Protein AF-A0A1V4S9S8-F1 (afdb_monomer_lite)

Foldseek 3Di:
DAAQPPFDCPPPVNVVVVVVVQVVCVVVVWDWPDWGDHRGDIDTDIPDPPVVVVVVVVVVVVVVD

pLDDT: mean 87.94, std 11.38, range [43.41, 96.12]

Radius of gyration: 12.42 Å; chains: 1; bounding box: 30×17×28 Å

Sequence (65 aa):
MFPEDVNSLDDPEVIVFKKLLEEVAVEYHCSLLSFEIDHGIVTFSFDSDELMSKIIYLMQNEYQS

Secondary structure (DSSP, 8-state):
---TT---TTSHHHHHHHHHHHHHHHHTT--EEEEEEETTEEEEEES-HHHHHHHHHHHHHHTT-

Structure (mmCIF, N/CA/C/O backbone):
data_AF-A0A1V4S9S8-F1
#
_entry.id   AF-A0A1V4S9S8-F1
#
loop_
_atom_site.group_PDB
_atom_site.id
_atom_site.type_symbol
_atom_site.label_atom_id
_atom_site.label_alt_id
_atom_site.label_comp_id
_atom_site.label_asym_id
_atom_site.label_entity_id
_atom_site.label_seq_id
_atom_site.pdbx_PDB_ins_code
_atom_site.Cartn_x
_atom_site.Cartn_y
_atom_site.Cartn_z
_atom_site.occupancy
_atom_site.B_iso_or_equiv
_atom_site.auth_seq_id
_atom_site.auth_comp_id
_atom_site.auth_asym_id
_atom_site.auth_atom_id
_atom_site.pdbx_PDB_model_num
ATOM 1 N N . MET A 1 1 ? 10.735 0.901 -1.351 1.00 75.94 1 MET A N 1
ATOM 2 C CA . MET A 1 1 ? 10.597 1.889 -2.444 1.00 75.94 1 MET A CA 1
ATOM 3 C C . MET A 1 1 ? 10.851 1.160 -3.750 1.00 75.94 1 MET A C 1
ATOM 5 O O . MET A 1 1 ? 11.689 0.260 -3.741 1.00 75.94 1 MET A O 1
ATOM 9 N N . PHE A 1 2 ? 10.111 1.490 -4.806 1.00 86.62 2 PHE A N 1
ATOM 10 C CA . PHE A 1 2 ? 10.338 0.941 -6.146 1.00 86.62 2 PHE A CA 1
ATOM 11 C C . PHE A 1 2 ? 11.494 1.678 -6.838 1.00 86.62 2 PHE A C 1
ATOM 13 O O . PHE A 1 2 ? 11.894 2.747 -6.365 1.00 86.62 2 PHE A O 1
ATOM 20 N N . PRO A 1 3 ? 12.047 1.122 -7.930 1.00 87.56 3 PRO A N 1
ATOM 21 C CA . PRO A 1 3 ? 12.920 1.875 -8.821 1.00 87.56 3 PRO A CA 1
ATOM 22 C C . PRO A 1 3 ? 12.270 3.196 -9.264 1.00 87.56 3 PRO A C 1
ATOM 24 O O . PRO A 1 3 ? 11.053 3.275 -9.418 1.00 87.56 3 PRO A O 1
ATOM 27 N N . GLU A 1 4 ? 13.079 4.240 -9.442 1.00 87.69 4 GLU A N 1
ATOM 28 C CA . GLU A 1 4 ? 12.608 5.609 -9.726 1.00 87.69 4 GLU A CA 1
ATOM 29 C C . GLU A 1 4 ? 11.833 5.715 -11.053 1.00 87.69 4 GLU A C 1
ATOM 31 O O . GLU A 1 4 ? 10.980 6.585 -11.216 1.00 87.69 4 GLU A O 1
ATOM 36 N N . ASP A 1 5 ? 12.094 4.806 -11.995 1.00 86.94 5 ASP A N 1
ATOM 37 C CA . ASP A 1 5 ? 11.402 4.699 -13.280 1.00 86.94 5 ASP A CA 1
ATOM 38 C C . ASP A 1 5 ? 9.995 4.086 -13.178 1.00 86.94 5 ASP A C 1
ATOM 40 O O . ASP A 1 5 ? 9.215 4.188 -14.128 1.00 86.94 5 ASP A O 1
ATOM 44 N N . VAL A 1 6 ? 9.637 3.509 -12.027 1.00 87.06 6 VAL A N 1
ATOM 45 C CA . VAL A 1 6 ? 8.295 2.977 -11.773 1.00 87.06 6 VAL A CA 1
ATOM 46 C C . VAL A 1 6 ? 7.377 4.121 -11.358 1.00 87.06 6 VAL A C 1
ATOM 48 O O . VAL A 1 6 ? 7.439 4.631 -10.237 1.00 87.06 6 VAL A O 1
ATOM 51 N N . ASN A 1 7 ? 6.503 4.521 -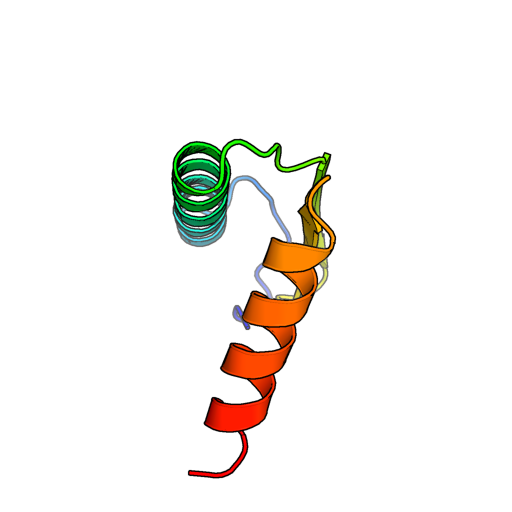12.278 1.00 87.56 7 ASN A N 1
ATOM 52 C CA . ASN A 1 7 ? 5.566 5.622 -12.066 1.00 87.56 7 ASN A CA 1
ATOM 53 C C . ASN A 1 7 ? 4.143 5.321 -12.563 1.00 87.56 7 ASN A C 1
ATOM 55 O O . ASN A 1 7 ? 3.373 6.236 -12.857 1.00 87.56 7 ASN A O 1
ATOM 59 N N . SER A 1 8 ? 3.795 4.040 -12.712 1.00 89.38 8 SER A N 1
ATOM 60 C CA . SER A 1 8 ? 2.475 3.619 -13.175 1.00 89.38 8 SER A CA 1
ATOM 61 C C . SER A 1 8 ? 1.804 2.670 -12.191 1.00 89.38 8 SER A C 1
ATOM 63 O O . SER A 1 8 ? 2.420 1.762 -11.639 1.00 89.38 8 SER A O 1
ATOM 65 N N . LEU A 1 9 ? 0.492 2.833 -12.019 1.00 90.00 9 LEU A N 1
ATOM 66 C CA . LEU A 1 9 ? -0.337 1.868 -11.290 1.00 90.00 9 LEU A CA 1
ATOM 67 C C . LEU A 1 9 ? -0.505 0.541 -12.045 1.00 90.00 9 LEU A C 1
ATOM 69 O O . LEU A 1 9 ? -0.932 -0.442 -11.441 1.00 90.00 9 LEU A O 1
ATOM 73 N N . ASP A 1 10 ? -0.170 0.516 -13.337 1.00 91.94 10 ASP A N 1
ATOM 74 C CA . ASP A 1 10 ? -0.247 -0.673 -14.189 1.00 91.94 10 ASP A CA 1
ATOM 75 C C . ASP A 1 10 ? 1.026 -1.534 -14.131 1.00 91.94 10 ASP A C 1
ATOM 77 O O . ASP A 1 10 ? 1.057 -2.631 -14.698 1.00 91.94 10 ASP A O 1
ATOM 81 N N . ASP A 1 11 ? 2.077 -1.067 -13.448 1.00 90.62 11 ASP A N 1
ATOM 82 C CA . ASP A 1 11 ? 3.292 -1.850 -13.260 1.00 90.62 11 ASP A CA 1
ATOM 83 C C . ASP A 1 11 ? 2.979 -3.117 -12.442 1.00 90.62 11 ASP A C 1
ATOM 85 O O . ASP A 1 11 ? 2.371 -3.027 -11.369 1.00 90.62 11 ASP A O 1
ATOM 89 N N . PRO A 1 12 ? 3.394 -4.319 -12.894 1.00 92.31 12 PRO A N 1
ATOM 90 C CA . PRO A 1 12 ? 3.040 -5.574 -12.229 1.00 92.31 12 PRO A CA 1
ATOM 91 C C . PRO A 1 12 ? 3.398 -5.603 -10.741 1.00 92.31 12 PRO A C 1
ATOM 93 O O . PRO A 1 12 ? 2.630 -6.119 -9.930 1.00 92.31 12 PRO A O 1
ATOM 96 N N . GLU A 1 13 ? 4.543 -5.026 -10.371 1.00 90.38 13 GLU A N 1
ATOM 97 C CA . GLU A 1 13 ? 4.982 -4.958 -8.976 1.00 90.38 13 GLU A CA 1
ATOM 98 C C . GLU A 1 13 ? 4.105 -4.014 -8.138 1.00 90.38 13 GLU A C 1
ATOM 100 O O . GLU A 1 13 ? 3.775 -4.326 -6.992 1.00 90.38 13 GLU A O 1
ATOM 105 N N . VAL A 1 14 ? 3.652 -2.904 -8.728 1.00 93.31 14 VAL A N 1
ATOM 106 C CA . VAL A 1 14 ? 2.756 -1.928 -8.090 1.00 93.31 14 VAL A CA 1
ATOM 107 C C . VAL A 1 14 ? 1.371 -2.534 -7.873 1.00 93.31 14 VAL A C 1
ATOM 109 O O . VAL A 1 14 ? 0.796 -2.390 -6.793 1.00 93.31 14 VAL A O 1
ATOM 112 N N . ILE A 1 15 ? 0.868 -3.296 -8.849 1.00 95.00 15 ILE A N 1
ATOM 113 C CA . ILE A 1 15 ? -0.391 -4.046 -8.732 1.00 95.00 15 ILE A CA 1
ATOM 114 C C . ILE A 1 15 ? -0.313 -5.061 -7.587 1.00 95.00 15 ILE A C 1
ATOM 116 O O . ILE A 1 15 ? -1.250 -5.172 -6.793 1.00 95.00 15 ILE A O 1
ATOM 120 N N . VAL A 1 16 ? 0.786 -5.817 -7.499 1.00 94.50 16 VAL A N 1
ATOM 121 C CA . VAL A 1 16 ? 0.983 -6.808 -6.430 1.00 94.50 16 VAL A CA 1
ATOM 122 C C . VAL A 1 16 ? 1.042 -6.125 -5.065 1.00 94.50 16 VAL A C 1
ATOM 124 O O . VAL A 1 16 ? 0.387 -6.580 -4.129 1.00 94.50 16 VAL A O 1
ATOM 127 N N . PHE A 1 17 ? 1.759 -5.007 -4.955 1.00 93.69 17 PHE A N 1
ATOM 128 C CA . PHE A 1 17 ? 1.849 -4.260 -3.704 1.00 93.69 17 PHE A CA 1
ATOM 129 C C . PHE A 1 17 ? 0.504 -3.664 -3.276 1.00 93.69 17 PHE A C 1
ATOM 131 O O . PHE A 1 17 ? 0.133 -3.757 -2.107 1.00 93.69 17 PHE A O 1
ATOM 138 N N . LYS A 1 18 ? -0.275 -3.126 -4.221 1.00 95.25 18 LYS A N 1
ATOM 139 C CA . LYS A 1 18 ? -1.630 -2.643 -3.939 1.00 95.25 18 LYS A CA 1
ATOM 140 C C . LYS A 1 18 ? -2.524 -3.758 -3.391 1.00 95.25 18 LYS A C 1
ATOM 142 O O . LYS A 1 18 ? -3.198 -3.542 -2.389 1.00 95.25 18 LYS A O 1
ATOM 147 N N . LYS A 1 19 ? -2.489 -4.953 -3.992 1.00 96.06 19 LYS A N 1
ATOM 148 C CA . LYS A 1 19 ? -3.258 -6.109 -3.501 1.00 96.06 19 LYS A CA 1
ATOM 149 C C . LYS A 1 19 ? -2.877 -6.499 -2.077 1.00 96.06 19 LYS A C 1
ATOM 151 O O . LYS A 1 19 ? -3.763 -6.768 -1.279 1.00 96.06 19 LYS A O 1
ATOM 156 N N . LEU A 1 20 ? -1.586 -6.469 -1.743 1.00 94.06 20 LEU A N 1
ATOM 157 C CA . LEU A 1 20 ? -1.127 -6.728 -0.377 1.00 94.06 20 LEU A CA 1
ATOM 158 C C . LEU A 1 20 ? -1.734 -5.726 0.619 1.00 94.06 20 LEU A C 1
ATOM 160 O O . LEU A 1 20 ? -2.202 -6.117 1.684 1.00 94.06 20 LEU A O 1
ATOM 164 N N . LEU A 1 21 ? -1.762 -4.435 0.275 1.00 94.12 21 LEU A N 1
ATOM 165 C CA . LEU A 1 21 ? -2.388 -3.415 1.122 1.00 94.12 21 LEU A CA 1
ATOM 166 C C . LEU A 1 21 ? -3.907 -3.604 1.241 1.00 94.12 21 LEU A C 1
ATOM 168 O O . LEU A 1 21 ? -4.464 -3.379 2.313 1.00 94.12 21 LEU A O 1
ATOM 172 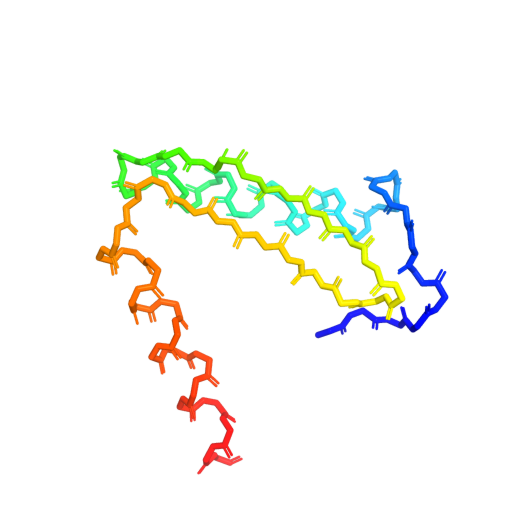N N . GLU A 1 22 ? -4.576 -4.031 0.170 1.00 95.56 22 GLU A N 1
ATOM 173 C CA . GLU A 1 22 ? -6.005 -4.368 0.191 1.00 95.56 22 GLU A CA 1
ATOM 174 C C . GLU A 1 22 ? -6.293 -5.588 1.084 1.00 95.56 22 GLU A C 1
ATOM 176 O O . GLU A 1 22 ? -7.262 -5.572 1.842 1.00 95.56 22 GLU A O 1
ATOM 181 N N . GLU A 1 23 ? -5.440 -6.615 1.060 1.00 95.19 23 GLU A N 1
ATOM 182 C CA . GLU A 1 23 ? -5.534 -7.777 1.954 1.00 95.19 23 GLU A CA 1
ATOM 183 C C . GLU A 1 23 ? -5.369 -7.367 3.424 1.00 95.19 23 GLU A C 1
ATOM 185 O O . GLU A 1 23 ? -6.193 -7.736 4.264 1.00 95.19 23 GLU A O 1
ATOM 190 N N . VAL A 1 24 ? -4.380 -6.518 3.726 1.00 91.19 24 VAL A N 1
ATOM 191 C CA . VAL A 1 24 ? -4.196 -5.948 5.071 1.00 91.19 24 VAL A CA 1
ATOM 192 C C . VAL A 1 24 ? -5.420 -5.128 5.491 1.00 91.19 24 VAL A C 1
ATOM 194 O O . VAL A 1 24 ? -5.882 -5.257 6.622 1.00 91.19 24 VAL A O 1
ATOM 197 N N . ALA A 1 25 ? -5.999 -4.323 4.599 1.00 93.19 25 ALA A N 1
ATOM 198 C CA . ALA A 1 25 ? -7.219 -3.579 4.914 1.00 93.19 25 ALA A CA 1
ATOM 199 C C . ALA A 1 25 ? -8.371 -4.502 5.341 1.00 93.19 25 ALA A C 1
ATOM 201 O O . ALA A 1 25 ? -9.046 -4.233 6.338 1.00 93.19 25 ALA A O 1
ATOM 202 N N . VAL A 1 26 ? -8.557 -5.626 4.641 1.00 93.69 26 VAL A N 1
ATOM 203 C CA . VAL A 1 26 ? -9.583 -6.619 4.989 1.00 93.69 26 VAL A CA 1
ATOM 204 C C . VAL A 1 26 ? -9.340 -7.215 6.376 1.00 93.69 26 VAL A C 1
ATOM 206 O O . VAL A 1 26 ? -10.283 -7.304 7.166 1.00 93.69 26 VAL A O 1
ATOM 209 N N . 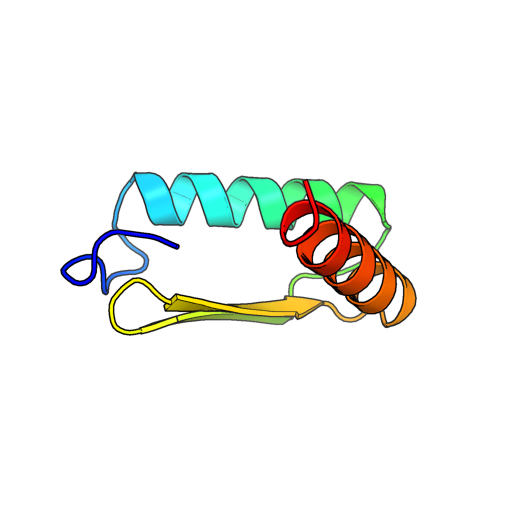GLU A 1 27 ? -8.099 -7.589 6.697 1.00 91.94 27 GLU A N 1
ATOM 210 C CA . GLU A 1 27 ? -7.741 -8.158 8.005 1.00 91.94 27 GLU A CA 1
ATOM 211 C C . GLU A 1 27 ? -8.010 -7.196 9.168 1.00 91.94 27 GLU A C 1
ATOM 213 O O . GLU A 1 27 ? -8.409 -7.622 10.253 1.00 91.94 27 GLU A O 1
ATOM 218 N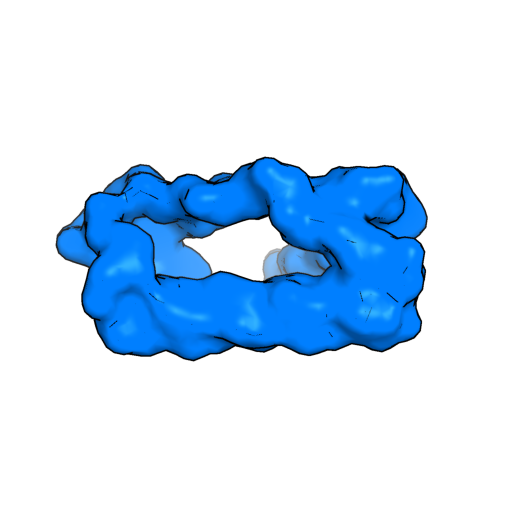 N . TYR A 1 28 ? -7.827 -5.896 8.938 1.00 89.75 28 TYR A N 1
ATOM 219 C CA . TYR A 1 28 ? -8.023 -4.848 9.940 1.00 89.75 28 TYR A CA 1
ATOM 220 C C . TYR A 1 28 ? -9.425 -4.224 9.902 1.00 89.75 28 TYR A C 1
ATOM 222 O O . TYR A 1 28 ? -9.676 -3.250 10.614 1.00 89.75 28 TYR A O 1
ATOM 230 N N . HIS A 1 29 ? -10.346 -4.792 9.113 1.00 93.19 29 HIS A N 1
ATOM 231 C CA . HIS A 1 29 ? -11.711 -4.290 8.927 1.00 93.19 29 HIS A CA 1
ATOM 232 C C . HIS A 1 29 ? -11.765 -2.805 8.540 1.00 93.19 29 HIS A C 1
ATOM 234 O O . HIS A 1 29 ? -12.599 -2.046 9.037 1.00 93.19 29 HIS A O 1
ATOM 240 N N . CYS A 1 30 ? -10.863 -2.401 7.653 1.00 94.75 30 CYS A N 1
ATOM 241 C CA . CYS A 1 30 ? -10.699 -1.032 7.198 1.00 94.75 30 CYS A CA 1
ATOM 242 C C . CYS A 1 30 ? -10.654 -0.990 5.657 1.00 94.75 30 CYS A C 1
ATOM 244 O O . CYS A 1 30 ? -10.783 -2.016 4.985 1.00 94.75 30 CYS A O 1
ATOM 246 N N . SER A 1 31 ? -10.492 0.198 5.084 1.00 94.62 31 SER A N 1
ATOM 247 C CA . SER A 1 31 ? -10.480 0.437 3.639 1.00 94.62 31 SER A CA 1
ATOM 248 C C . SER A 1 31 ? -9.219 1.188 3.229 1.00 94.62 31 SER A C 1
ATOM 250 O O . SER A 1 31 ? -8.797 2.128 3.903 1.00 94.62 31 SER A O 1
ATOM 252 N N . LEU A 1 32 ? -8.641 0.812 2.088 1.00 96.12 32 LEU A N 1
ATOM 253 C CA . LEU A 1 32 ? -7.605 1.596 1.415 1.00 96.12 32 LEU A CA 1
ATOM 254 C C . LEU A 1 32 ? -8.274 2.781 0.699 1.00 96.12 32 LEU A C 1
ATOM 256 O O . LEU A 1 32 ? -9.016 2.587 -0.264 1.00 96.12 32 LEU A O 1
ATOM 260 N N . LEU A 1 33 ? -8.044 4.000 1.186 1.00 95.19 33 LEU A N 1
ATOM 261 C CA . LEU A 1 33 ? -8.689 5.221 0.688 1.00 95.19 33 LEU A CA 1
ATOM 262 C C . LEU A 1 33 ? -7.982 5.798 -0.536 1.00 95.19 33 LEU A C 1
ATOM 264 O O . LEU A 1 33 ? -8.631 6.259 -1.475 1.00 95.19 33 LEU A O 1
ATOM 268 N N . SER A 1 34 ? -6.651 5.784 -0.520 1.00 95.44 34 SER A N 1
ATOM 269 C CA . SER A 1 34 ? -5.831 6.256 -1.630 1.00 95.44 34 SER A CA 1
ATOM 270 C C . SER A 1 34 ? -4.617 5.363 -1.824 1.00 95.44 34 SER A C 1
ATOM 272 O O . SER A 1 34 ? -4.087 4.786 -0.872 1.00 95.44 34 SER A O 1
ATOM 274 N N . PHE A 1 35 ? -4.191 5.257 -3.079 1.00 95.00 35 PHE A N 1
ATOM 275 C CA . PHE A 1 35 ? -2.970 4.578 -3.476 1.00 95.00 35 PHE A CA 1
ATOM 276 C C . PHE A 1 35 ? -2.448 5.237 -4.750 1.00 95.00 35 PHE A C 1
ATOM 278 O O . PHE A 1 35 ? -3.102 5.192 -5.794 1.00 95.00 35 PHE A O 1
ATOM 285 N N . GLU A 1 36 ? -1.284 5.856 -4.643 1.00 94.88 36 GLU A N 1
ATOM 286 C CA . GLU A 1 36 ? -0.624 6.616 -5.697 1.00 94.88 36 GLU A CA 1
ATOM 287 C C . GLU A 1 36 ? 0.853 6.234 -5.735 1.00 94.88 36 GLU A C 1
ATOM 289 O O . GLU A 1 36 ? 1.436 5.868 -4.712 1.00 94.88 36 GLU A O 1
ATOM 294 N N . ILE A 1 37 ? 1.458 6.329 -6.914 1.00 93.25 37 ILE A N 1
ATOM 295 C CA . ILE A 1 37 ? 2.896 6.176 -7.091 1.00 93.25 37 ILE A CA 1
ATOM 296 C C . ILE A 1 37 ? 3.435 7.404 -7.814 1.00 93.25 37 ILE A C 1
ATOM 298 O O . ILE A 1 37 ? 2.827 7.861 -8.779 1.00 93.25 37 ILE A O 1
ATOM 302 N N . ASP A 1 38 ? 4.539 7.938 -7.302 1.00 91.94 38 ASP A N 1
ATOM 303 C CA . ASP A 1 38 ? 5.298 9.020 -7.914 1.00 91.94 38 ASP A CA 1
ATOM 304 C C . ASP A 1 38 ? 6.794 8.701 -7.832 1.00 91.94 38 ASP A C 1
ATOM 306 O O . ASP A 1 38 ? 7.337 8.584 -6.735 1.00 91.94 38 ASP A O 1
ATOM 310 N N . HIS A 1 39 ? 7.459 8.526 -8.976 1.00 92.25 39 HIS A N 1
ATOM 311 C CA . HIS A 1 39 ? 8.910 8.274 -9.061 1.00 92.25 39 HIS A CA 1
ATOM 312 C C . HIS A 1 39 ? 9.404 7.174 -8.092 1.00 92.25 39 HIS A C 1
ATOM 314 O O . HIS A 1 39 ? 10.332 7.366 -7.302 1.00 92.25 39 HIS A O 1
ATOM 320 N N . GLY A 1 40 ? 8.731 6.021 -8.086 1.00 89.56 40 GLY A N 1
ATOM 321 C CA . GLY A 1 40 ? 9.042 4.885 -7.212 1.00 89.56 40 GLY A CA 1
ATOM 322 C C . GLY A 1 40 ? 8.612 5.035 -5.741 1.00 89.56 40 GLY A C 1
ATOM 323 O O . GLY A 1 40 ? 8.767 4.099 -4.940 1.00 89.56 40 GLY A O 1
ATOM 324 N N . ILE A 1 41 ? 8.045 6.184 -5.364 1.00 90.94 41 ILE A N 1
ATOM 325 C CA . ILE A 1 41 ? 7.494 6.462 -4.035 1.00 90.94 41 ILE A CA 1
ATOM 326 C C . ILE A 1 41 ? 6.002 6.161 -4.046 1.00 90.94 41 ILE A C 1
ATOM 328 O O . ILE A 1 41 ? 5.236 6.798 -4.760 1.00 90.94 41 ILE A O 1
ATOM 332 N N . VAL A 1 42 ? 5.573 5.214 -3.211 1.00 91.62 42 VAL A N 1
ATOM 333 C CA . VAL A 1 42 ? 4.145 4.945 -3.018 1.00 91.62 42 VAL A CA 1
ATOM 334 C C . VAL A 1 42 ? 3.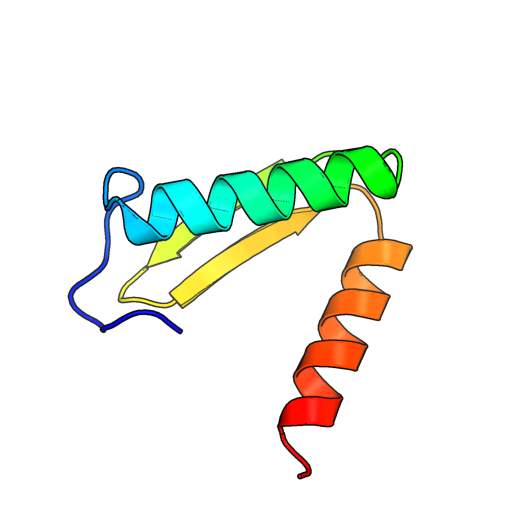605 5.790 -1.878 1.00 91.62 42 VAL A C 1
ATOM 336 O O . VAL A 1 42 ? 4.128 5.751 -0.764 1.00 91.62 42 VAL A O 1
ATOM 339 N N . THR A 1 43 ? 2.510 6.488 -2.154 1.00 92.38 43 THR A N 1
ATOM 340 C CA . THR A 1 43 ? 1.702 7.192 -1.162 1.00 92.38 43 THR A CA 1
ATOM 341 C C . THR A 1 43 ? 0.375 6.464 -1.009 1.00 92.38 43 THR A C 1
ATOM 343 O O . THR A 1 43 ? -0.314 6.202 -1.992 1.00 92.38 43 THR A O 1
ATOM 346 N N . PHE A 1 44 ? -0.002 6.124 0.222 1.00 93.50 44 PHE A N 1
ATOM 347 C CA . PHE A 1 44 ? -1.262 5.445 0.505 1.00 93.50 44 PHE A CA 1
ATOM 348 C C . PHE A 1 44 ? -1.879 5.929 1.815 1.00 93.50 44 PHE A C 1
ATOM 350 O O . PHE A 1 44 ? -1.193 6.485 2.676 1.00 93.50 44 PHE A O 1
ATOM 357 N N . SER A 1 45 ? -3.181 5.703 1.973 1.00 94.19 45 SER A N 1
ATOM 358 C CA . SER A 1 45 ? -3.894 5.984 3.219 1.00 94.19 45 SER A CA 1
ATOM 359 C C . SER A 1 45 ? -4.986 4.955 3.483 1.00 94.19 45 SER A C 1
ATOM 361 O O . SER A 1 45 ? -5.636 4.473 2.554 1.00 94.19 45 SER A O 1
ATOM 363 N N . PHE A 1 46 ? -5.196 4.637 4.758 1.00 95.25 46 PHE A N 1
ATOM 364 C CA . PHE A 1 46 ? -6.310 3.818 5.230 1.00 95.25 46 PHE A CA 1
ATOM 365 C C . PHE A 1 46 ? -7.282 4.675 6.045 1.00 95.25 46 PHE A C 1
ATOM 367 O O . PHE A 1 46 ? -6.885 5.689 6.615 1.00 95.25 46 PHE A O 1
ATOM 374 N N . ASP A 1 47 ? -8.538 4.246 6.149 1.00 93.62 47 ASP A N 1
ATOM 375 C CA . ASP A 1 47 ? -9.545 4.855 7.040 1.00 93.62 47 ASP A CA 1
ATOM 376 C C . ASP A 1 47 ? -9.365 4.476 8.529 1.00 93.62 47 ASP A C 1
ATOM 378 O O . ASP A 1 47 ? -10.142 4.910 9.379 1.00 93.62 47 ASP A O 1
ATOM 382 N N . SER A 1 48 ? -8.326 3.698 8.857 1.00 93.00 48 SER A N 1
ATOM 383 C CA . SER A 1 48 ? -7.970 3.294 10.218 1.00 93.00 48 SER A CA 1
ATOM 384 C C . SER A 1 48 ? -6.666 3.948 10.681 1.00 93.00 48 SER A C 1
ATOM 386 O O . SER A 1 48 ? -5.567 3.549 10.284 1.00 93.00 48 SER A O 1
ATOM 388 N N . ASP A 1 49 ? -6.788 4.913 11.596 1.00 88.75 49 ASP A N 1
ATOM 389 C CA . ASP A 1 49 ? -5.647 5.566 12.254 1.00 88.75 49 ASP A CA 1
ATOM 390 C C . ASP A 1 49 ? -4.781 4.568 13.044 1.00 88.75 49 ASP A C 1
ATOM 392 O O . ASP A 1 49 ? -3.557 4.718 13.132 1.00 88.75 49 ASP A O 1
ATOM 396 N N . GLU A 1 50 ? -5.401 3.523 13.609 1.00 89.06 50 GLU A N 1
ATOM 397 C CA . GLU A 1 50 ? -4.692 2.458 14.324 1.00 89.06 50 GLU A CA 1
ATOM 398 C C . GLU A 1 50 ? -3.766 1.686 13.375 1.00 89.06 50 GLU A C 1
ATOM 400 O O . GLU A 1 50 ? -2.594 1.462 13.698 1.00 89.06 50 GLU A O 1
ATOM 405 N N . LEU A 1 51 ? -4.269 1.314 12.192 1.00 90.44 51 LEU A N 1
ATOM 406 C CA . LEU A 1 51 ? -3.473 0.621 11.183 1.00 90.44 51 LEU A CA 1
ATOM 407 C C . LEU A 1 51 ? -2.345 1.519 10.665 1.00 90.44 51 LEU A C 1
ATOM 409 O O . LEU A 1 51 ? -1.195 1.083 10.624 1.00 90.44 51 LEU A O 1
ATOM 413 N N . MET A 1 52 ? -2.641 2.783 10.346 1.00 89.06 52 MET A N 1
ATOM 414 C CA . MET A 1 52 ? -1.627 3.745 9.899 1.00 89.06 52 MET A CA 1
ATOM 415 C C . MET A 1 52 ? -0.503 3.903 10.930 1.00 89.06 52 MET A C 1
ATOM 417 O O . MET A 1 52 ? 0.677 3.850 10.579 1.00 89.06 52 MET A O 1
ATOM 421 N N . SER A 1 53 ? -0.850 4.012 12.214 1.00 89.81 53 SER A N 1
ATOM 422 C CA . SER A 1 53 ? 0.130 4.124 13.302 1.00 89.81 53 SER A CA 1
ATOM 423 C C . SER A 1 53 ? 1.003 2.873 13.427 1.00 89.81 53 SER A C 1
ATOM 425 O O . SER A 1 53 ? 2.218 2.984 13.602 1.00 89.81 53 SER A O 1
ATOM 427 N N . LYS A 1 54 ? 0.411 1.677 13.299 1.00 87.75 54 LYS A N 1
ATOM 428 C CA . LYS A 1 54 ? 1.146 0.400 13.302 1.00 87.75 54 LYS A CA 1
ATOM 429 C C . LYS A 1 54 ? 2.101 0.290 12.116 1.00 87.75 54 LYS A C 1
ATOM 431 O O . LYS A 1 54 ? 3.248 -0.100 12.309 1.00 87.75 54 LYS A O 1
ATOM 436 N N . ILE A 1 55 ? 1.665 0.668 10.915 1.00 87.19 55 ILE A N 1
ATOM 437 C CA . ILE A 1 55 ? 2.512 0.659 9.715 1.00 87.19 55 ILE A CA 1
ATOM 438 C C . ILE A 1 55 ? 3.696 1.613 9.889 1.00 87.19 55 ILE A C 1
ATOM 440 O O . ILE A 1 55 ? 4.835 1.216 9.654 1.00 87.19 55 ILE A O 1
ATOM 444 N N . ILE A 1 56 ? 3.457 2.840 10.364 1.00 85.31 56 ILE A N 1
ATOM 445 C CA . ILE A 1 56 ? 4.525 3.811 10.647 1.00 85.31 56 ILE A CA 1
ATOM 446 C C . ILE A 1 56 ? 5.522 3.237 11.659 1.00 85.31 56 ILE A C 1
ATOM 448 O O . ILE A 1 56 ? 6.729 3.320 11.439 1.00 85.31 56 ILE A O 1
ATOM 452 N N . TYR A 1 57 ? 5.027 2.618 12.732 1.00 86.44 57 TYR A N 1
ATOM 453 C CA . TYR A 1 57 ? 5.871 1.985 13.743 1.00 86.44 57 TYR A CA 1
ATOM 454 C C . TYR A 1 57 ? 6.747 0.865 13.159 1.00 86.44 57 TYR A C 1
ATOM 456 O O . TYR A 1 57 ? 7.948 0.822 13.424 1.00 86.44 57 TYR A O 1
ATOM 464 N N . LEU A 1 58 ? 6.171 -0.012 12.329 1.00 83.75 58 LEU A N 1
ATOM 465 C CA . LEU A 1 58 ? 6.910 -1.087 11.661 1.00 83.75 58 LEU A CA 1
ATOM 466 C C . LEU A 1 58 ? 7.984 -0.528 10.717 1.00 83.75 58 LEU A C 1
ATOM 468 O O . LEU A 1 58 ? 9.131 -0.962 10.777 1.00 83.75 58 LEU A O 1
ATOM 472 N N . MET A 1 59 ? 7.648 0.482 9.908 1.00 79.31 59 MET A N 1
ATOM 473 C CA . MET A 1 59 ? 8.601 1.111 8.985 1.00 79.31 59 MET A CA 1
ATOM 474 C C . MET A 1 59 ? 9.754 1.813 9.712 1.00 79.31 59 MET A C 1
ATOM 476 O O . MET A 1 59 ? 10.887 1.782 9.241 1.00 79.31 59 MET A O 1
ATOM 480 N N . GLN A 1 60 ? 9.490 2.452 10.853 1.00 77.88 60 GLN A N 1
ATOM 481 C CA . GLN A 1 60 ? 10.524 3.143 11.630 1.00 77.88 60 GLN A CA 1
ATOM 482 C C . 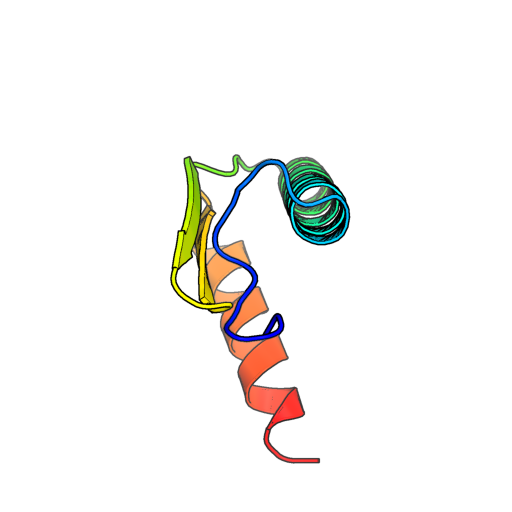GLN A 1 60 ? 11.484 2.174 12.330 1.00 77.88 60 GLN A C 1
ATOM 484 O O . GLN A 1 60 ? 12.662 2.498 12.484 1.00 77.88 60 GLN A O 1
ATOM 489 N N . ASN A 1 61 ? 11.012 0.989 12.725 1.00 64.50 61 ASN A N 1
ATOM 490 C CA . ASN A 1 61 ? 11.854 -0.017 13.373 1.00 64.50 61 ASN A CA 1
ATOM 491 C C . ASN A 1 61 ? 12.803 -0.739 12.402 1.00 64.50 61 ASN A C 1
ATOM 493 O O . ASN A 1 61 ? 13.901 -1.113 12.809 1.00 64.50 61 ASN A O 1
ATOM 497 N N . GLU A 1 62 ? 12.445 -0.869 11.123 1.00 56.72 62 GLU A N 1
ATOM 498 C CA . GLU A 1 62 ? 13.343 -1.405 10.084 1.00 56.72 62 GLU A CA 1
ATOM 499 C C . GLU A 1 62 ? 14.498 -0.438 9.740 1.00 56.72 62 GLU A C 1
ATOM 501 O O . GLU A 1 62 ? 15.515 -0.852 9.198 1.00 56.72 62 GLU A O 1
ATOM 506 N N . TYR A 1 63 ? 14.391 0.851 10.094 1.00 50.62 63 TYR A N 1
ATOM 507 C CA . TYR A 1 63 ? 15.448 1.853 9.874 1.00 50.62 63 TYR A CA 1
ATOM 508 C C . TYR A 1 63 ? 16.559 1.853 10.947 1.00 50.62 63 TYR A C 1
ATOM 510 O O . TYR A 1 63 ? 17.508 2.630 10.836 1.00 50.62 63 TYR A O 1
ATOM 518 N N . GLN A 1 64 ? 16.442 1.026 11.994 1.00 44.78 64 GLN A N 1
ATOM 519 C CA . GLN A 1 64 ? 17.372 0.975 13.138 1.00 44.78 64 GLN A CA 1
ATOM 520 C C . GLN A 1 64 ? 18.101 -0.377 13.290 1.00 44.78 64 GLN A C 1
ATOM 522 O O . GLN A 1 64 ? 18.758 -0.583 14.312 1.00 44.78 64 GLN A O 1
ATOM 527 N N . SER A 1 65 ? 17.994 -1.293 12.316 1.00 43.41 65 SER A N 1
ATOM 528 C CA . SER A 1 65 ? 18.675 -2.605 12.335 1.00 43.41 65 SER A CA 1
ATOM 529 C C . SER A 1 65 ? 19.781 -2.718 11.291 1.00 43.41 65 SER A C 1
ATOM 531 O O . SER A 1 65 ? 19.599 -2.190 10.173 1.00 43.41 65 SER A O 1
#